Protein AF-A0A958DNG2-F1 (afdb_monomer_lite)

Secondary structure (DSSP, 8-state):
------S-THHHHSSS----GGGGGSHHHHHHHHHHHHHHHHHHHTT-EEE--GGGGGS-HHHHHHHHHHHHHHHTTHHHHHHHHHHHHHHTTSS-HHHHHHHHHHHHHHHHT--SEEE--HHHHHHHHHHHHHHHHTS--

Structure (mmCIF, N/CA/C/O backbone):
data_AF-A0A958DNG2-F1
#
_entry.id   AF-A0A958DNG2-F1
#
loop_
_atom_site.group_PDB
_atom_site.id
_atom_site.type_symbol
_atom_site.label_atom_id
_atom_site.label_alt_id
_atom_site.label_comp_id
_atom_site.label_asym_id
_atom_site.label_entity_id
_atom_site.label_seq_id
_atom_site.pdbx_PDB_ins_code
_atom_site.Cartn_x
_atom_site.Cartn_y
_atom_site.Cartn_z
_atom_site.occupancy
_atom_site.B_iso_or_equiv
_atom_site.auth_seq_id
_atom_site.auth_comp_id
_atom_site.auth_asym_id
_atom_site.auth_atom_id
_atom_site.pdbx_PDB_model_num
ATOM 1 N N . MET A 1 1 ? 18.391 -19.292 8.709 1.00 33.91 1 MET A N 1
ATOM 2 C CA . MET A 1 1 ? 17.538 -19.472 9.912 1.00 33.91 1 MET A CA 1
ATOM 3 C C . MET A 1 1 ? 16.077 -19.594 9.494 1.00 33.91 1 MET A C 1
ATOM 5 O O . MET A 1 1 ? 15.518 -18.631 8.987 1.00 33.91 1 MET A O 1
ATOM 9 N N . LYS A 1 2 ? 15.454 -20.768 9.666 1.00 30.62 2 LYS A N 1
ATOM 10 C CA . LYS A 1 2 ? 14.017 -20.960 9.406 1.00 30.62 2 LYS A CA 1
ATOM 11 C C . LYS A 1 2 ? 13.225 -20.217 10.489 1.00 30.62 2 LYS A C 1
ATOM 13 O O . LYS A 1 2 ? 13.250 -20.633 11.648 1.00 30.62 2 LYS A O 1
ATOM 18 N N . LYS A 1 3 ? 12.554 -19.110 10.145 1.00 34.31 3 LYS A N 1
ATOM 19 C CA . LYS A 1 3 ? 11.584 -18.463 11.044 1.00 34.31 3 LYS A CA 1
ATOM 20 C C . LYS A 1 3 ? 10.465 -19.476 11.305 1.00 34.31 3 LYS A C 1
ATOM 22 O O . LYS A 1 3 ? 9.627 -19.714 10.443 1.00 34.31 3 LYS A O 1
ATOM 27 N N . LYS A 1 4 ? 10.487 -20.126 12.473 1.00 33.31 4 LYS A N 1
ATOM 28 C CA . LYS A 1 4 ? 9.366 -20.942 12.952 1.00 33.31 4 LYS A CA 1
ATOM 29 C C . LYS A 1 4 ? 8.144 -20.022 13.005 1.00 33.31 4 LYS A C 1
ATOM 31 O O . LYS A 1 4 ? 8.161 -19.065 13.779 1.00 33.31 4 LYS A O 1
ATOM 36 N N . PHE A 1 5 ? 7.120 -20.293 12.194 1.00 37.09 5 PHE A N 1
ATOM 37 C CA . PHE A 1 5 ? 5.809 -19.656 12.322 1.00 37.09 5 PHE A CA 1
ATOM 38 C C . PHE A 1 5 ? 5.319 -19.893 13.754 1.00 37.09 5 PHE A C 1
ATOM 40 O O . PHE A 1 5 ? 4.900 -20.992 14.120 1.00 37.09 5 PHE A O 1
ATOM 47 N N . LYS A 1 6 ? 5.463 -18.888 14.623 1.00 42.44 6 LYS A N 1
ATOM 48 C CA . LYS A 1 6 ? 4.960 -18.979 15.988 1.00 42.44 6 LYS A CA 1
ATOM 49 C C . LYS A 1 6 ? 3.443 -18.818 15.944 1.00 42.44 6 LYS A C 1
ATOM 51 O O . LYS A 1 6 ? 2.945 -17.715 15.754 1.00 42.44 6 LYS A O 1
ATOM 56 N N . LYS A 1 7 ? 2.795 -19.939 16.270 1.00 45.06 7 LYS A N 1
ATOM 57 C CA . LYS A 1 7 ? 1.437 -20.106 16.802 1.00 45.06 7 LYS A CA 1
ATOM 58 C C . LYS A 1 7 ? 0.314 -19.977 15.767 1.00 45.06 7 LYS A C 1
ATOM 60 O O . LYS A 1 7 ? 0.023 -18.902 15.267 1.00 45.06 7 LYS A O 1
ATOM 65 N N . ASN A 1 8 ? -0.304 -21.136 15.528 1.00 49.03 8 ASN A N 1
ATOM 66 C CA . ASN A 1 8 ? -1.641 -21.364 14.986 1.00 49.03 8 ASN A CA 1
ATOM 67 C C . ASN A 1 8 ? -2.536 -20.103 15.091 1.00 49.03 8 ASN A C 1
ATOM 69 O O . ASN A 1 8 ? -2.728 -19.643 16.220 1.00 49.03 8 ASN A O 1
ATOM 73 N N . PRO A 1 9 ? -3.068 -19.551 13.982 1.00 48.28 9 PRO A N 1
ATOM 74 C CA . PRO A 1 9 ? -3.923 -18.358 13.989 1.00 48.28 9 PRO A CA 1
ATOM 75 C C . PRO A 1 9 ? -5.077 -18.472 14.985 1.00 48.28 9 PRO A C 1
ATOM 77 O O . PRO A 1 9 ? -5.357 -17.516 15.702 1.00 48.28 9 PRO A O 1
ATOM 80 N N . HIS A 1 10 ? -5.640 -19.678 15.143 1.00 45.84 10 HIS A N 1
ATOM 81 C CA . HIS A 1 10 ? -6.642 -19.961 16.168 1.00 45.84 10 HIS A CA 1
ATOM 82 C C . HIS A 1 10 ? -6.176 -19.546 17.564 1.00 45.84 10 HIS A C 1
ATOM 84 O O . HIS A 1 10 ? -6.921 -18.887 18.267 1.00 45.84 10 HIS A O 1
ATOM 90 N N . LYS A 1 11 ? -4.920 -19.817 17.943 1.00 49.56 11 LYS A N 1
ATOM 91 C CA . LYS A 1 11 ? -4.362 -19.449 19.257 1.00 49.56 11 LYS A CA 1
ATOM 92 C C . LYS A 1 11 ? -4.179 -17.944 19.475 1.00 49.56 11 LYS A C 1
ATOM 94 O O . LYS A 1 11 ? -3.940 -17.557 20.615 1.00 49.56 11 LYS A O 1
ATOM 99 N N . ARG A 1 12 ? -4.247 -17.109 18.429 1.00 51.31 12 ARG A N 1
ATOM 100 C CA . ARG A 1 12 ? -4.272 -15.639 18.575 1.00 51.31 12 ARG A CA 1
ATOM 101 C C . ARG A 1 12 ? -5.665 -15.127 18.938 1.00 51.31 12 ARG A C 1
ATOM 103 O O . ARG A 1 12 ? -5.763 -14.166 19.686 1.00 51.31 12 ARG A O 1
ATOM 110 N N . PHE A 1 13 ? -6.710 -15.802 18.463 1.00 49.16 13 PHE A N 1
ATOM 111 C CA . PHE A 1 13 ? -8.101 -15.462 18.768 1.00 49.16 13 PHE A CA 1
ATOM 112 C C . PHE A 1 13 ? -8.668 -16.247 19.962 1.00 49.16 13 PHE A C 1
ATOM 114 O O . PHE A 1 13 ? -9.624 -15.797 20.577 1.00 49.16 13 PHE A O 1
ATOM 121 N N . THR A 1 14 ? -8.068 -17.384 20.336 1.00 46.31 14 THR A N 1
ATOM 122 C CA . THR A 1 14 ? -8.530 -18.233 21.452 1.00 46.31 14 THR A CA 1
ATOM 123 C C . THR A 1 14 ? -7.803 -18.001 22.773 1.00 46.31 14 THR A C 1
ATOM 125 O O . THR A 1 14 ? -8.128 -18.653 23.764 1.00 46.31 14 THR A O 1
ATOM 128 N N . SER A 1 15 ? -6.840 -17.073 22.854 1.00 47.94 15 SER A N 1
ATOM 129 C CA . SER A 1 15 ? -6.285 -16.682 24.152 1.00 47.94 15 SER A CA 1
ATOM 130 C C . SER A 1 15 ? -7.265 -15.761 24.895 1.00 47.94 15 SER A C 1
ATOM 132 O O . SER A 1 15 ? -7.146 -14.539 24.847 1.00 47.94 15 SER A O 1
ATOM 134 N N . ASN A 1 16 ? -8.193 -16.412 25.604 1.00 46.88 16 ASN A N 1
ATOM 135 C CA . ASN A 1 16 ? -8.921 -15.973 26.805 1.00 46.88 16 ASN A CA 1
ATOM 136 C C . ASN A 1 16 ? -10.295 -15.290 26.698 1.00 46.88 16 ASN A C 1
ATOM 138 O O . ASN A 1 16 ? -10.731 -14.710 27.689 1.00 46.88 16 ASN A O 1
ATOM 142 N N . LYS A 1 17 ? -11.041 -15.435 25.600 1.00 51.84 17 LYS A N 1
ATOM 143 C CA . LYS A 1 17 ? -12.515 -15.325 25.624 1.00 51.84 17 LYS A CA 1
ATOM 144 C C . LYS A 1 17 ? -13.083 -15.809 24.296 1.00 51.84 17 LYS A C 1
ATOM 146 O O . LYS A 1 17 ? -12.555 -15.436 23.253 1.00 51.84 17 LYS A O 1
ATOM 151 N N . GLU A 1 18 ? -14.142 -16.612 24.327 1.00 60.75 18 GLU A N 1
ATOM 152 C CA . GLU A 1 18 ? -15.031 -16.693 23.167 1.00 60.75 18 GLU A CA 1
ATOM 153 C C . GLU A 1 18 ? -15.500 -15.267 22.866 1.00 60.75 18 GLU A C 1
ATOM 155 O O . GLU A 1 18 ? -16.018 -14.589 23.753 1.00 60.75 18 GLU A O 1
ATOM 160 N N . LEU A 1 19 ? -15.219 -14.781 21.655 1.00 59.34 19 LEU A N 1
ATOM 161 C CA . LEU A 1 19 ? -15.709 -13.482 21.209 1.00 59.34 19 LEU A CA 1
ATOM 162 C C . LEU A 1 19 ? -17.216 -13.610 21.019 1.00 59.34 19 LEU A C 1
ATOM 164 O O . LEU A 1 19 ? -17.677 -14.335 20.137 1.00 59.34 19 LEU A O 1
ATOM 168 N N . LEU A 1 20 ? -17.976 -12.917 21.856 1.00 72.88 20 LEU A N 1
ATOM 169 C CA . LEU A 1 20 ? -19.414 -12.796 21.692 1.00 72.88 20 LEU A CA 1
ATOM 170 C C . LEU A 1 20 ? -19.701 -11.727 20.637 1.00 72.88 20 LEU A C 1
ATOM 172 O O . LEU A 1 20 ? -18.927 -10.789 20.455 1.00 72.88 20 LEU A O 1
ATOM 176 N N . VAL A 1 21 ? -20.859 -11.811 19.980 1.00 69.44 21 VAL A N 1
ATOM 177 C CA . VAL A 1 21 ? -21.311 -10.781 19.023 1.00 69.44 21 VAL A CA 1
ATOM 178 C C . VAL A 1 21 ? -21.290 -9.383 19.664 1.00 69.44 21 VAL A C 1
ATOM 180 O O . VAL A 1 21 ? -20.909 -8.410 19.022 1.00 69.44 21 VAL A O 1
ATOM 183 N N . GLY A 1 22 ? -21.604 -9.297 20.963 1.00 69.19 22 GLY A N 1
ATOM 184 C CA . GLY A 1 22 ? -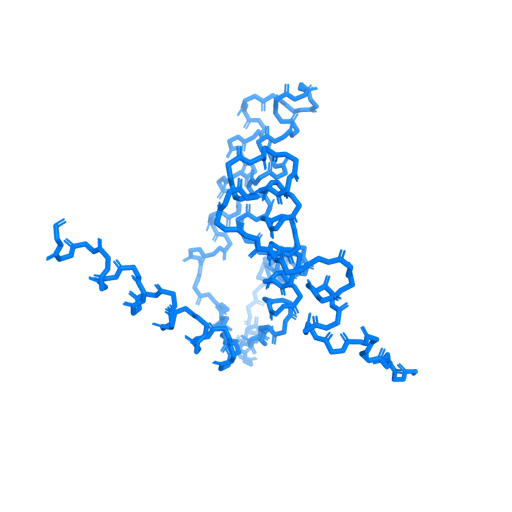21.519 -8.068 21.757 1.00 69.19 22 GLY A CA 1
ATOM 185 C C . GLY A 1 22 ? -20.124 -7.430 21.792 1.00 69.19 22 GLY A C 1
ATOM 186 O O . GLY A 1 22 ? -20.008 -6.207 21.811 1.00 69.19 22 GLY A O 1
ATOM 187 N N . ASP A 1 23 ? -19.062 -8.236 21.729 1.00 67.62 23 ASP A N 1
ATOM 188 C CA . ASP A 1 23 ? -17.682 -7.750 21.767 1.00 67.62 23 ASP A CA 1
ATOM 189 C C . ASP A 1 23 ? -17.286 -7.016 20.473 1.00 67.62 23 ASP A C 1
ATOM 191 O O . ASP A 1 23 ? -16.350 -6.219 20.492 1.00 67.62 23 ASP A O 1
ATOM 195 N N . LEU A 1 24 ? -18.005 -7.223 19.359 1.00 66.00 24 LEU A N 1
ATOM 196 C CA . LEU A 1 24 ? -17.775 -6.500 18.099 1.00 66.00 24 LEU A CA 1
ATOM 197 C C . LEU A 1 24 ? -18.243 -5.041 18.159 1.00 66.00 24 LEU A C 1
ATOM 199 O O . LEU A 1 24 ? -17.743 -4.209 17.404 1.00 66.00 24 LEU A O 1
ATOM 203 N N . PHE A 1 25 ? -19.158 -4.716 19.075 1.00 75.19 25 PHE A N 1
ATOM 204 C CA . PHE A 1 25 ? -19.603 -3.341 19.313 1.00 75.19 25 PHE A CA 1
ATOM 205 C C . PHE A 1 25 ? -18.661 -2.572 20.250 1.00 75.19 25 PHE A C 1
ATOM 207 O O . PHE A 1 25 ? -18.761 -1.350 20.368 1.00 75.19 25 PHE A O 1
ATOM 214 N N . VAL A 1 26 ? -17.717 -3.263 20.898 1.00 81.38 26 VAL A N 1
ATOM 215 C CA . VAL A 1 26 ? -16.684 -2.639 21.725 1.00 81.38 26 VAL A CA 1
ATOM 216 C C . VAL A 1 26 ? -15.561 -2.150 20.817 1.00 81.38 26 VAL A C 1
ATOM 218 O O . VAL A 1 26 ? -14.849 -2.937 20.190 1.00 81.38 26 VAL A O 1
ATOM 221 N N . LYS A 1 27 ? -15.385 -0.828 20.759 1.00 77.38 27 LYS A N 1
ATOM 222 C CA . LYS A 1 27 ? -14.447 -0.155 19.850 1.00 77.38 27 LYS A CA 1
ATOM 223 C C . LYS A 1 27 ? -13.019 -0.693 19.968 1.00 77.38 27 LYS A C 1
ATOM 225 O O . LYS A 1 27 ? -12.343 -0.872 18.956 1.00 77.38 27 LYS A O 1
ATOM 230 N N . GLU A 1 28 ? -12.551 -0.959 21.182 1.00 74.19 28 GLU A N 1
ATOM 231 C CA . GLU A 1 28 ? -11.214 -1.491 21.455 1.00 74.19 28 GLU A CA 1
ATOM 232 C C . GLU A 1 28 ? -11.036 -2.890 20.857 1.00 74.19 28 GLU A C 1
ATOM 234 O O . GLU A 1 28 ? -10.033 -3.163 20.193 1.00 74.19 28 GLU A O 1
ATOM 239 N N . THR A 1 29 ? -12.027 -3.761 21.045 1.00 71.81 29 THR A N 1
ATOM 240 C CA . THR A 1 29 ? -12.016 -5.123 20.507 1.00 71.81 29 THR A CA 1
ATOM 241 C C . THR A 1 29 ? -12.090 -5.112 18.984 1.00 71.81 29 THR A C 1
ATOM 243 O O . THR A 1 29 ? -11.300 -5.799 18.334 1.00 71.81 29 THR A O 1
ATOM 246 N N . TYR A 1 30 ? -12.967 -4.284 18.414 1.00 71.44 30 TYR A N 1
ATOM 247 C CA . TYR A 1 30 ? -13.100 -4.102 16.971 1.00 71.44 30 TYR A CA 1
ATOM 248 C C . TYR A 1 30 ? -11.789 -3.619 16.330 1.00 71.44 30 TYR A C 1
ATOM 250 O O . TYR A 1 30 ? -11.284 -4.230 15.387 1.00 71.44 30 TYR A O 1
ATOM 258 N N . ASN A 1 31 ? -11.167 -2.581 16.899 1.00 74.00 31 ASN A N 1
ATOM 259 C CA . ASN A 1 31 ? -9.888 -2.055 16.416 1.00 74.00 31 ASN A CA 1
ATOM 260 C C . ASN A 1 31 ? -8.764 -3.095 16.490 1.00 74.00 31 ASN A C 1
ATOM 262 O O . ASN A 1 31 ? -7.934 -3.166 15.582 1.00 74.00 31 ASN A O 1
ATOM 266 N N . ARG A 1 32 ? -8.731 -3.913 17.550 1.00 74.62 32 ARG A N 1
ATOM 267 C CA . ARG A 1 32 ? -7.756 -5.003 17.687 1.00 74.62 32 ARG A CA 1
ATOM 268 C C . ARG A 1 32 ? -7.932 -6.048 16.587 1.00 74.62 32 ARG A C 1
ATOM 270 O O . ARG A 1 32 ? -6.951 -6.392 15.937 1.00 74.62 32 ARG A O 1
ATOM 277 N N . ILE A 1 33 ? -9.164 -6.505 16.346 1.00 74.31 33 ILE A N 1
ATOM 278 C CA . ILE A 1 33 ? -9.470 -7.489 15.294 1.00 74.31 33 ILE A CA 1
ATOM 279 C C . ILE A 1 33 ? -9.054 -6.951 13.922 1.00 74.31 33 ILE A C 1
ATOM 281 O O . ILE A 1 33 ? -8.360 -7.645 13.181 1.00 74.31 33 ILE A O 1
ATOM 285 N N . LEU A 1 34 ? -9.400 -5.699 13.609 1.00 74.19 34 LEU A N 1
ATOM 286 C CA . LEU A 1 34 ? -8.990 -5.063 12.356 1.00 74.19 34 LEU A CA 1
ATOM 287 C C . LEU A 1 34 ? -7.468 -4.938 12.231 1.00 74.19 34 LEU A C 1
ATOM 289 O O . LEU A 1 34 ? -6.923 -5.166 11.153 1.00 74.19 34 LEU A O 1
ATOM 293 N N . SER A 1 35 ? -6.770 -4.593 13.314 1.00 70.38 35 SER A N 1
ATOM 294 C CA . SER A 1 35 ? -5.308 -4.501 13.320 1.00 70.38 35 SER A CA 1
ATOM 295 C C . SER A 1 35 ? -4.647 -5.861 13.079 1.00 70.38 35 SER A C 1
ATOM 297 O O . SER A 1 35 ? -3.705 -5.955 12.291 1.00 70.38 35 SER A O 1
ATOM 299 N N . ASP A 1 36 ? -5.145 -6.920 13.719 1.00 69.38 36 ASP A N 1
ATOM 300 C CA . ASP A 1 36 ? -4.626 -8.282 13.563 1.00 69.38 36 ASP A CA 1
ATOM 301 C C . ASP A 1 36 ? -4.920 -8.852 12.171 1.00 69.38 36 ASP A C 1
ATOM 303 O O . ASP A 1 36 ? -4.050 -9.493 11.566 1.00 69.38 36 ASP A O 1
ATOM 307 N N . TRP A 1 37 ? -6.116 -8.581 11.638 1.00 74.38 37 TRP A N 1
ATOM 308 C CA . TRP A 1 37 ? -6.484 -8.918 10.265 1.00 74.38 37 TRP A CA 1
ATOM 309 C C . TRP A 1 37 ? -5.578 -8.194 9.269 1.00 74.38 37 TRP A C 1
ATOM 311 O O . TRP A 1 37 ? -4.922 -8.851 8.463 1.00 74.38 37 TRP A O 1
ATOM 321 N N . ARG A 1 38 ? -5.431 -6.867 9.396 1.00 68.56 38 ARG A N 1
ATOM 322 C CA . ARG A 1 38 ? -4.552 -6.045 8.549 1.00 68.56 38 ARG A CA 1
ATOM 323 C C . ARG A 1 38 ? -3.111 -6.553 8.582 1.00 68.56 38 ARG A C 1
ATOM 325 O O . ARG A 1 38 ? -2.490 -6.712 7.535 1.00 68.56 38 ARG A O 1
ATOM 332 N N . GLY A 1 39 ? -2.578 -6.844 9.769 1.00 67.62 39 GLY A N 1
ATOM 333 C CA . GLY A 1 39 ? -1.225 -7.379 9.922 1.00 67.62 39 GLY A CA 1
ATOM 334 C C . GLY A 1 39 ? -1.051 -8.745 9.255 1.00 67.62 39 GLY A C 1
ATOM 335 O O . GLY A 1 39 ? -0.055 -8.979 8.576 1.00 67.62 39 GLY A O 1
ATOM 336 N N . SER A 1 40 ? -2.032 -9.634 9.410 1.00 68.44 40 SER A N 1
ATOM 337 C CA . SER A 1 40 ? -2.001 -10.965 8.793 1.00 68.44 40 SER A CA 1
ATOM 338 C C . SER A 1 40 ? -2.121 -10.883 7.272 1.00 68.44 40 SER A C 1
ATOM 340 O O . SER A 1 40 ? -1.342 -11.527 6.574 1.00 68.44 40 SER A O 1
ATOM 342 N N . TYR A 1 41 ? -3.019 -10.040 6.762 1.00 69.25 41 TYR A N 1
ATOM 343 C CA . TYR A 1 41 ? -3.196 -9.778 5.336 1.00 69.25 41 TYR A CA 1
ATOM 344 C C . TYR A 1 41 ? -1.906 -9.248 4.693 1.00 69.25 41 TYR A C 1
ATOM 346 O O . TYR A 1 41 ? -1.459 -9.775 3.677 1.00 69.25 41 TYR A O 1
ATOM 354 N N . PHE A 1 42 ? -1.216 -8.299 5.335 1.00 64.19 42 PHE A N 1
ATOM 355 C CA . PHE A 1 42 ? 0.074 -7.811 4.837 1.00 64.19 42 PHE A CA 1
ATOM 356 C C . PHE A 1 42 ? 1.171 -8.873 4.809 1.00 64.19 42 PHE A C 1
ATOM 358 O O . PHE A 1 42 ? 1.980 -8.896 3.883 1.00 64.19 42 PHE A O 1
ATOM 365 N N . GLU A 1 43 ? 1.227 -9.758 5.802 1.00 66.44 43 GLU A N 1
ATOM 366 C CA . GLU A 1 43 ? 2.187 -10.866 5.789 1.00 66.44 43 GLU A CA 1
ATOM 367 C C . GLU A 1 43 ? 1.903 -11.868 4.659 1.00 66.44 43 GLU A C 1
ATOM 369 O O . GLU A 1 43 ? 2.834 -12.514 4.176 1.00 66.44 43 GLU A O 1
ATOM 374 N N . VAL A 1 44 ? 0.647 -11.988 4.210 1.00 65.38 44 VAL A N 1
ATOM 375 C CA . VAL A 1 44 ? 0.287 -12.769 3.017 1.00 65.38 44 VAL A CA 1
ATOM 376 C C . VAL A 1 44 ? 0.650 -12.004 1.741 1.00 65.38 44 VAL A C 1
ATOM 378 O O . VAL A 1 44 ? 1.305 -12.585 0.880 1.00 65.38 44 VAL A O 1
ATOM 381 N N . LEU A 1 45 ? 0.340 -10.706 1.641 1.00 62.78 45 LEU A N 1
ATOM 382 C CA . LEU A 1 45 ? 0.710 -9.872 0.487 1.00 62.78 45 LEU A CA 1
ATOM 383 C C . LEU A 1 45 ? 2.221 -9.850 0.226 1.00 62.78 45 LEU A C 1
ATOM 385 O O . LEU A 1 45 ? 2.647 -9.934 -0.921 1.00 62.78 45 LEU A O 1
ATOM 389 N N . LYS A 1 46 ? 3.053 -9.834 1.275 1.00 61.03 46 LYS A N 1
ATOM 390 C CA . LYS A 1 46 ? 4.520 -9.941 1.143 1.00 61.03 46 LYS A CA 1
ATOM 391 C C . LYS A 1 46 ? 4.997 -11.249 0.498 1.00 61.03 46 LYS A C 1
ATOM 393 O O . LYS A 1 46 ? 6.173 -11.358 0.158 1.00 61.03 46 LYS A O 1
ATOM 398 N N . LYS A 1 47 ? 4.130 -12.261 0.375 1.00 62.84 47 LYS A N 1
ATOM 399 C CA . LYS A 1 47 ? 4.429 -13.514 -0.331 1.00 62.84 47 LYS A CA 1
ATOM 400 C C . LYS A 1 47 ? 4.089 -13.464 -1.818 1.00 62.84 47 LYS A C 1
ATOM 402 O O . LYS A 1 47 ? 4.397 -14.440 -2.504 1.00 62.84 47 LYS A O 1
ATOM 407 N N . ASN A 1 48 ? 3.477 -12.386 -2.313 1.00 62.81 48 ASN A N 1
ATOM 408 C CA . ASN A 1 48 ? 3.303 -12.188 -3.747 1.00 62.81 48 ASN A CA 1
ATOM 409 C C . ASN A 1 48 ? 4.674 -12.245 -4.416 1.00 62.81 48 ASN A C 1
ATOM 411 O O . ASN A 1 48 ? 5.625 -11.579 -3.995 1.00 62.81 48 ASN A O 1
ATOM 415 N N . LYS A 1 49 ? 4.795 -13.100 -5.431 1.00 61.09 49 LYS A N 1
ATOM 416 C CA . LYS A 1 49 ? 6.033 -13.208 -6.189 1.00 61.09 49 LYS A CA 1
ATOM 417 C C . LYS A 1 49 ? 5.987 -12.138 -7.260 1.00 61.09 49 LYS A C 1
ATOM 419 O O . LYS A 1 49 ? 5.173 -12.174 -8.175 1.00 61.09 49 LYS A O 1
ATOM 424 N N . ILE A 1 50 ? 6.882 -11.171 -7.141 1.00 64.50 50 ILE A N 1
ATOM 425 C CA . ILE A 1 50 ? 7.070 -10.180 -8.190 1.00 64.50 50 ILE A CA 1
ATOM 426 C C . ILE A 1 50 ? 7.882 -10.866 -9.277 1.00 64.50 50 ILE A C 1
ATOM 428 O O . ILE A 1 50 ? 9.052 -11.200 -9.069 1.00 64.50 50 ILE A O 1
ATOM 432 N N . LYS A 1 51 ? 7.250 -11.123 -10.420 1.00 65.19 51 LYS A N 1
ATOM 433 C CA . LYS A 1 51 ? 7.937 -11.713 -11.555 1.00 65.19 51 LYS A CA 1
ATOM 434 C C . LYS A 1 51 ? 8.438 -10.591 -12.437 1.00 65.19 51 LYS A C 1
ATOM 436 O O . LYS A 1 51 ? 7.675 -9.854 -13.056 1.00 65.19 51 LYS A O 1
ATOM 441 N N . ILE A 1 52 ? 9.753 -10.469 -12.457 1.00 65.00 52 ILE A N 1
ATOM 442 C CA . ILE A 1 52 ? 10.452 -9.548 -13.333 1.00 65.00 52 ILE A CA 1
ATOM 443 C C . ILE A 1 52 ? 10.617 -10.269 -14.681 1.00 65.00 52 ILE A C 1
ATOM 445 O O . ILE A 1 52 ? 11.236 -11.337 -14.701 1.00 65.00 52 ILE A O 1
ATOM 449 N N . PRO A 1 53 ? 10.046 -9.762 -15.789 1.00 64.06 53 PRO A N 1
ATOM 450 C CA . PRO A 1 53 ? 10.264 -10.337 -17.114 1.00 64.06 53 PRO A CA 1
ATOM 451 C C . PRO A 1 53 ? 11.759 -10.428 -17.443 1.00 64.06 53 PRO A C 1
ATOM 453 O O . PRO A 1 53 ? 12.539 -9.583 -17.029 1.00 64.06 53 PRO A O 1
ATOM 456 N N . SER A 1 54 ? 12.197 -11.443 -18.181 1.00 63.47 54 SER A N 1
ATOM 457 C CA . SER A 1 54 ? 13.625 -11.610 -18.501 1.00 63.47 54 SER A CA 1
ATOM 458 C C . SER A 1 54 ? 14.152 -10.556 -19.482 1.00 63.47 54 SER A C 1
ATOM 460 O O . SER A 1 54 ? 15.312 -10.175 -19.394 1.00 63.47 54 SER A O 1
ATOM 462 N N . ASN A 1 55 ? 13.288 -10.043 -20.361 1.00 64.88 55 ASN A N 1
ATOM 463 C CA . ASN A 1 55 ? 13.585 -8.998 -21.353 1.00 64.88 55 ASN A CA 1
ATOM 464 C C . ASN A 1 55 ? 13.655 -7.578 -20.762 1.00 64.88 55 ASN A C 1
ATOM 466 O O . ASN A 1 55 ? 13.726 -6.574 -21.464 1.00 64.88 55 ASN A O 1
ATOM 470 N N . LEU A 1 56 ? 13.558 -7.469 -19.444 1.00 60.62 56 LEU A N 1
ATOM 471 C CA . LEU A 1 56 ? 13.453 -6.200 -18.744 1.00 60.62 56 LEU A CA 1
ATOM 472 C C . LEU A 1 56 ? 14.827 -5.552 -18.492 1.00 60.62 56 LEU A C 1
ATOM 474 O O . LEU A 1 56 ? 14.901 -4.342 -18.277 1.00 60.62 56 LEU A O 1
ATOM 478 N N . PHE A 1 57 ? 15.910 -6.328 -18.601 1.00 63.28 57 PHE A N 1
ATOM 479 C CA . PHE A 1 57 ? 17.287 -5.819 -18.655 1.00 63.28 57 PHE A CA 1
ATOM 480 C C . PHE A 1 57 ? 17.709 -5.360 -20.058 1.00 63.28 57 PHE A C 1
ATOM 482 O O . PHE A 1 57 ? 18.777 -4.774 -20.197 1.00 63.28 57 PHE A O 1
ATOM 489 N N . ASP A 1 58 ? 16.865 -5.568 -21.074 1.00 64.94 58 ASP A N 1
ATOM 490 C CA . ASP A 1 58 ? 17.146 -5.153 -22.456 1.00 64.94 58 ASP A CA 1
ATOM 491 C C . ASP A 1 58 ? 16.910 -3.644 -22.670 1.00 64.94 58 ASP A C 1
ATOM 493 O O . ASP A 1 58 ? 17.120 -3.120 -23.763 1.00 64.94 58 ASP A O 1
ATOM 497 N N . GLY A 1 59 ? 16.436 -2.935 -21.638 1.00 65.50 59 GLY A N 1
ATOM 498 C CA . GLY A 1 59 ? 16.146 -1.504 -21.679 1.00 65.50 59 GLY A CA 1
ATOM 499 C C . GLY A 1 59 ? 17.126 -0.628 -20.892 1.00 65.50 59 GLY A C 1
ATOM 500 O O . GLY A 1 59 ? 18.089 -1.096 -20.297 1.00 65.50 59 GLY A O 1
ATOM 501 N N . ASP A 1 60 ? 16.853 0.677 -20.888 1.00 68.12 60 ASP A N 1
ATOM 502 C CA . ASP A 1 60 ? 17.740 1.712 -20.341 1.00 68.12 60 ASP A CA 1
ATOM 503 C C . ASP A 1 60 ? 17.776 1.739 -18.793 1.00 68.12 60 ASP A C 1
ATOM 505 O O . ASP A 1 60 ? 16.865 1.242 -18.127 1.00 68.12 60 ASP A O 1
ATOM 509 N N . VAL A 1 61 ? 18.787 2.381 -18.192 1.00 71.88 61 VAL A N 1
ATOM 510 C CA . VAL A 1 61 ? 19.005 2.481 -16.725 1.00 71.88 61 VAL A CA 1
ATOM 511 C C . VAL A 1 61 ? 17.773 3.015 -15.982 1.00 71.88 61 VAL A C 1
ATOM 513 O O . VAL A 1 61 ? 17.503 2.653 -14.834 1.00 71.88 61 VAL A O 1
ATOM 516 N N . GLN A 1 62 ? 16.979 3.856 -16.643 1.00 73.94 62 GLN A N 1
ATOM 517 C CA . GLN A 1 62 ? 15.724 4.363 -16.102 1.00 73.94 62 GLN A CA 1
ATOM 518 C C . GLN A 1 62 ? 14.714 3.247 -15.802 1.00 73.94 62 GLN A C 1
ATOM 520 O O . GLN A 1 62 ? 13.993 3.339 -14.807 1.00 73.94 62 GLN A O 1
ATOM 525 N N . ASN A 1 63 ? 14.710 2.170 -16.591 1.00 74.31 63 ASN A N 1
ATOM 526 C CA . ASN A 1 63 ? 13.871 1.007 -16.335 1.00 74.31 63 ASN A CA 1
ATOM 527 C C . ASN A 1 63 ? 14.277 0.364 -15.011 1.00 74.31 63 ASN A C 1
ATOM 529 O O . ASN A 1 63 ? 13.413 0.193 -14.151 1.00 74.31 63 ASN A O 1
ATOM 533 N N . LEU A 1 64 ? 15.579 0.105 -14.808 1.00 77.12 64 LEU A N 1
ATOM 534 C CA . LEU A 1 64 ? 16.125 -0.485 -13.576 1.00 77.12 64 LEU A CA 1
ATOM 535 C C . LEU A 1 64 ? 15.668 0.275 -12.323 1.00 77.12 64 LEU A C 1
ATOM 537 O O . LEU A 1 64 ? 15.220 -0.339 -11.356 1.00 77.12 64 LEU A O 1
ATOM 541 N N . ASN A 1 65 ? 15.714 1.608 -12.357 1.00 81.38 65 ASN A N 1
ATOM 542 C CA . ASN A 1 65 ? 15.262 2.442 -11.242 1.00 81.38 65 ASN A CA 1
ATOM 543 C C . ASN A 1 65 ? 13.772 2.258 -10.927 1.00 81.38 65 ASN A C 1
ATOM 545 O O . ASN A 1 65 ? 13.394 2.193 -9.758 1.00 81.38 65 ASN A O 1
ATOM 549 N N . GLU A 1 66 ? 12.917 2.178 -11.945 1.00 80.69 66 GLU A N 1
ATOM 550 C CA . GLU A 1 66 ? 11.478 1.977 -11.748 1.00 80.69 66 GLU A CA 1
ATOM 551 C C . GLU A 1 66 ? 11.163 0.590 -11.186 1.00 80.69 66 GLU A C 1
ATOM 553 O O . GLU A 1 66 ? 10.290 0.466 -10.329 1.00 80.69 66 GLU A O 1
ATOM 558 N N . ILE A 1 67 ? 11.927 -0.430 -11.580 1.00 78.50 67 ILE A N 1
ATOM 559 C CA . ILE A 1 67 ? 11.811 -1.786 -11.033 1.00 78.50 67 ILE A CA 1
ATOM 560 C C . ILE A 1 67 ? 12.225 -1.826 -9.570 1.00 78.50 67 ILE A C 1
ATOM 562 O O . ILE A 1 67 ? 11.491 -2.357 -8.742 1.00 78.50 67 ILE A O 1
ATOM 566 N N . LEU A 1 68 ? 13.383 -1.253 -9.236 1.00 82.50 68 LEU A N 1
ATOM 567 C CA . LEU A 1 68 ? 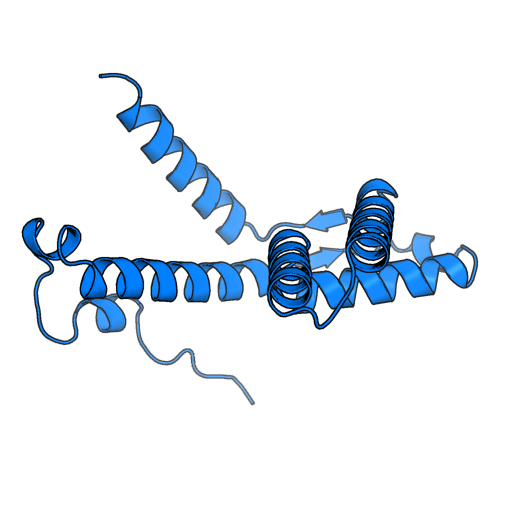13.852 -1.185 -7.853 1.00 82.50 68 LEU A CA 1
ATOM 568 C C . LEU A 1 68 ? 12.868 -0.408 -6.977 1.00 82.50 68 LEU A C 1
ATOM 570 O O . LEU A 1 68 ? 12.596 -0.819 -5.849 1.00 82.50 68 LEU A O 1
ATOM 574 N N . MET A 1 69 ? 12.284 0.669 -7.510 1.00 86.38 69 MET A N 1
ATOM 575 C CA . MET A 1 69 ? 11.199 1.373 -6.835 1.00 86.38 69 MET A CA 1
ATOM 576 C C . MET A 1 69 ? 9.984 0.468 -6.639 1.00 86.38 69 MET A C 1
ATOM 578 O O . MET A 1 69 ? 9.504 0.397 -5.514 1.00 86.38 69 MET A O 1
ATOM 582 N N . LEU A 1 70 ? 9.505 -0.253 -7.659 1.00 82.94 70 LEU A N 1
ATOM 583 C CA . LEU A 1 70 ? 8.351 -1.142 -7.495 1.00 82.94 70 LEU A CA 1
ATOM 584 C C . LEU A 1 70 ? 8.620 -2.250 -6.470 1.00 82.94 70 LEU A C 1
ATOM 586 O O . LEU A 1 70 ? 7.801 -2.459 -5.582 1.00 82.94 70 LEU A O 1
ATOM 590 N N . LEU A 1 71 ? 9.782 -2.908 -6.536 1.00 79.62 71 LEU A N 1
ATOM 591 C CA . LEU A 1 71 ? 10.204 -3.900 -5.541 1.00 79.62 71 LEU A CA 1
ATOM 592 C C . LEU A 1 71 ? 10.208 -3.303 -4.128 1.00 79.62 71 LEU A C 1
ATOM 594 O O . LEU A 1 71 ? 9.730 -3.932 -3.184 1.00 79.62 71 LEU A O 1
ATOM 598 N N . GLY A 1 72 ? 10.709 -2.073 -3.987 1.00 83.81 72 GLY A N 1
ATOM 599 C CA . GLY A 1 72 ? 10.664 -1.324 -2.737 1.00 83.81 72 GLY A CA 1
ATOM 600 C C . GLY A 1 72 ? 9.232 -1.080 -2.255 1.00 83.81 72 GLY A C 1
ATOM 601 O O . GLY A 1 72 ? 8.931 -1.369 -1.098 1.00 83.81 72 GLY A O 1
ATOM 602 N N . ILE A 1 73 ? 8.341 -0.615 -3.137 1.00 85.06 73 ILE A N 1
ATOM 603 C CA . ILE A 1 73 ? 6.926 -0.352 -2.831 1.00 85.06 73 ILE A CA 1
ATOM 604 C C . ILE A 1 73 ? 6.216 -1.639 -2.391 1.00 85.06 73 ILE A C 1
ATOM 606 O O . ILE A 1 73 ? 5.541 -1.656 -1.364 1.00 85.06 73 ILE A O 1
ATOM 610 N N . GLU A 1 74 ? 6.400 -2.739 -3.112 1.00 79.50 74 GLU A N 1
ATOM 611 C CA . GLU A 1 74 ? 5.806 -4.029 -2.754 1.00 79.50 74 GLU A CA 1
ATOM 612 C C . GLU A 1 74 ? 6.353 -4.564 -1.421 1.00 79.50 74 GLU A C 1
ATOM 614 O O . GLU A 1 74 ? 5.592 -5.055 -0.587 1.00 79.50 74 GLU A O 1
ATOM 619 N N . SER A 1 75 ? 7.650 -4.376 -1.140 1.00 76.06 75 SER A N 1
ATOM 620 C CA . SER A 1 75 ? 8.259 -4.816 0.125 1.00 76.06 75 SER A CA 1
ATOM 621 C C . SER A 1 75 ? 7.662 -4.146 1.372 1.00 76.06 75 SER A C 1
ATOM 623 O O . SER A 1 75 ? 7.665 -4.742 2.455 1.00 76.06 75 SER A O 1
ATOM 625 N N . ILE A 1 76 ? 7.116 -2.933 1.223 1.00 78.44 76 ILE A N 1
ATOM 626 C CA . ILE A 1 76 ? 6.480 -2.176 2.308 1.00 78.44 76 ILE A CA 1
ATOM 627 C C . ILE A 1 76 ? 4.962 -2.380 2.387 1.00 78.44 76 ILE A C 1
ATOM 629 O O . ILE A 1 76 ? 4.334 -1.767 3.242 1.00 78.44 76 ILE A O 1
ATOM 633 N N . GLY A 1 77 ? 4.371 -3.249 1.559 1.00 72.25 77 GLY A N 1
ATOM 634 C CA . GLY A 1 77 ? 2.924 -3.516 1.550 1.00 72.25 77 GLY A CA 1
ATOM 635 C C . GLY A 1 77 ? 2.181 -2.984 0.321 1.00 72.25 77 GLY A C 1
ATOM 636 O O . GLY A 1 77 ? 0.954 -2.888 0.348 1.00 72.25 77 GLY A O 1
ATOM 637 N N . GLY A 1 78 ? 2.908 -2.641 -0.744 1.00 80.06 78 GLY A N 1
ATOM 638 C CA . GLY A 1 78 ? 2.351 -2.260 -2.037 1.00 80.06 78 GLY A CA 1
ATOM 639 C C . GLY A 1 78 ? 1.826 -0.825 -2.093 1.00 80.06 78 GLY A C 1
ATOM 640 O O . GLY A 1 78 ? 1.978 -0.020 -1.166 1.00 80.06 78 GLY A O 1
ATOM 641 N N . LYS A 1 79 ? 1.178 -0.503 -3.217 1.00 84.38 79 LYS A N 1
ATOM 642 C CA . LYS A 1 79 ? 0.629 0.826 -3.528 1.00 84.38 79 LYS A CA 1
ATOM 643 C C . LYS A 1 79 ? -0.213 1.408 -2.396 1.00 84.38 79 LYS A C 1
ATOM 645 O O . LYS A 1 79 ? -0.032 2.566 -2.027 1.00 84.38 79 LYS A O 1
ATOM 650 N N . TYR A 1 80 ? -1.122 0.604 -1.846 1.00 79.25 80 TYR A N 1
ATOM 651 C CA . TYR A 1 80 ? -2.078 1.056 -0.837 1.00 79.25 80 TYR A CA 1
ATOM 652 C C . TYR A 1 80 ? -1.386 1.528 0.447 1.00 79.25 80 TYR A C 1
ATOM 654 O O . TYR A 1 80 ? -1.707 2.594 0.979 1.00 79.25 80 TYR A O 1
ATOM 662 N N . GLU A 1 81 ? -0.396 0.772 0.927 1.00 82.88 81 GLU A N 1
ATOM 663 C CA . GLU A 1 81 ? 0.332 1.135 2.142 1.00 82.88 81 GLU A CA 1
ATOM 664 C C . GLU A 1 81 ? 1.182 2.390 1.926 1.00 82.88 81 GLU A C 1
ATOM 666 O O . GLU A 1 81 ? 1.173 3.296 2.763 1.00 82.88 81 GLU A O 1
ATOM 671 N N . LEU A 1 82 ? 1.841 2.515 0.770 1.00 87.69 82 LEU A N 1
ATOM 672 C CA . LEU A 1 82 ? 2.592 3.726 0.446 1.00 87.69 82 LEU A CA 1
ATOM 673 C C . LEU A 1 82 ? 1.680 4.959 0.337 1.00 87.69 82 LEU A C 1
ATOM 675 O O . LEU A 1 82 ? 2.016 6.029 0.847 1.00 87.69 82 LEU A O 1
ATOM 679 N N . GLU A 1 83 ? 0.499 4.833 -0.270 1.00 88.81 83 GLU A N 1
ATOM 680 C CA . GLU A 1 83 ? -0.481 5.921 -0.303 1.00 88.81 83 GLU A CA 1
ATOM 681 C C . GLU A 1 83 ? -0.948 6.333 1.097 1.00 88.81 83 GLU A C 1
ATOM 683 O O . GLU A 1 83 ? -1.080 7.533 1.372 1.00 88.81 83 GLU A O 1
ATOM 688 N N . SER A 1 84 ? -1.168 5.361 1.985 1.00 85.94 84 SER A N 1
ATOM 689 C CA . SER A 1 84 ? -1.506 5.600 3.390 1.00 85.94 84 SER A CA 1
ATOM 690 C C . SER A 1 84 ? -0.402 6.392 4.099 1.00 85.94 84 SER A C 1
ATOM 692 O O . SER A 1 84 ? -0.680 7.424 4.718 1.00 85.94 84 SER A O 1
ATOM 694 N N . GLN A 1 85 ? 0.863 5.999 3.920 1.00 90.94 85 GLN A N 1
ATOM 695 C CA . GLN A 1 8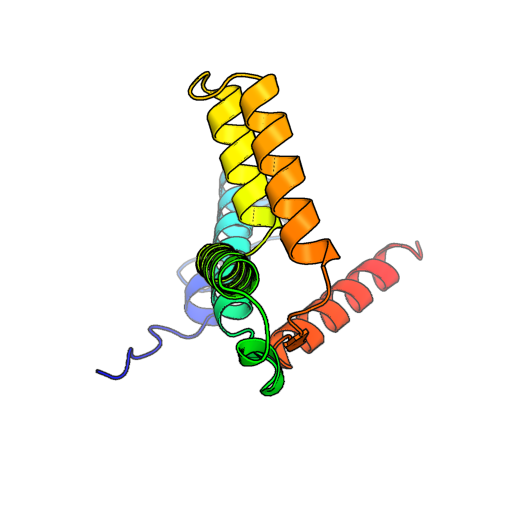5 ? 2.014 6.713 4.482 1.00 90.94 85 GLN A CA 1
ATOM 696 C C . GLN A 1 85 ? 2.143 8.140 3.930 1.00 90.94 85 GLN A C 1
ATOM 698 O O . GLN A 1 85 ? 2.384 9.074 4.697 1.00 90.94 85 GLN A O 1
ATOM 703 N N . ILE A 1 86 ? 1.899 8.353 2.631 1.00 93.31 86 ILE A N 1
ATOM 704 C CA . ILE A 1 86 ? 1.884 9.698 2.028 1.00 93.31 86 ILE A CA 1
ATOM 705 C C . ILE A 1 86 ? 0.769 10.556 2.644 1.00 93.31 86 ILE A C 1
ATOM 707 O O . ILE A 1 86 ? 0.993 11.723 2.969 1.00 93.31 86 ILE A O 1
ATOM 711 N N . ARG A 1 87 ? -0.444 10.007 2.818 1.00 91.75 87 ARG A N 1
ATOM 712 C CA . ARG A 1 87 ? -1.560 10.724 3.468 1.00 91.75 87 ARG A CA 1
ATOM 713 C C . ARG A 1 87 ? -1.231 11.066 4.919 1.00 91.75 87 ARG A C 1
ATOM 715 O O . ARG A 1 87 ? -1.523 12.178 5.351 1.00 91.75 87 ARG A O 1
ATOM 722 N N . PHE A 1 88 ? -0.606 10.149 5.650 1.00 92.31 88 PHE A N 1
ATOM 723 C CA . PHE A 1 88 ? -0.184 10.371 7.030 1.00 92.31 88 PHE A CA 1
ATOM 724 C C . PHE A 1 88 ? 0.879 11.473 7.136 1.00 92.31 88 PHE A C 1
ATOM 726 O O . PHE A 1 88 ? 0.713 12.412 7.913 1.00 92.31 88 PHE A O 1
ATOM 733 N N . ALA A 1 89 ? 1.917 11.425 6.297 1.00 94.06 89 ALA A N 1
ATOM 734 C CA . ALA A 1 89 ? 2.954 12.456 6.239 1.00 94.06 89 ALA A CA 1
ATOM 735 C C . ALA A 1 89 ? 2.380 13.836 5.878 1.00 94.06 89 ALA A C 1
ATOM 737 O O . ALA A 1 89 ? 2.796 14.850 6.437 1.00 94.06 89 ALA A O 1
ATOM 738 N N . GLN A 1 90 ? 1.394 13.878 4.976 1.00 94.69 90 GLN A N 1
ATOM 739 C CA . GLN A 1 90 ? 0.682 15.106 4.631 1.00 94.69 90 GLN A CA 1
ATOM 740 C C . GLN A 1 90 ? -0.147 15.630 5.814 1.00 94.69 90 GLN A C 1
ATOM 742 O O . GLN A 1 90 ? -0.117 16.823 6.101 1.00 94.69 90 GLN A O 1
ATOM 747 N N . LYS A 1 91 ? -0.879 14.750 6.511 1.00 94.38 91 LYS A N 1
ATOM 748 C CA . LYS A 1 91 ? -1.704 15.113 7.676 1.00 94.38 91 LYS A CA 1
ATOM 749 C C . LYS A 1 91 ? -0.862 15.682 8.821 1.00 94.38 91 LYS A C 1
ATOM 751 O O . LYS A 1 91 ? -1.309 16.597 9.502 1.00 94.38 91 LYS A O 1
ATOM 756 N N . ASN A 1 92 ? 0.354 15.171 8.997 1.00 95.19 92 ASN A N 1
ATOM 757 C CA . ASN A 1 92 ? 1.280 15.616 10.038 1.00 95.19 92 ASN A CA 1
ATOM 758 C C . ASN A 1 92 ? 2.189 16.775 9.594 1.00 95.19 92 ASN A C 1
ATOM 760 O O . ASN A 1 92 ? 3.171 17.067 10.271 1.00 95.19 92 ASN A O 1
ATOM 764 N N . ASN A 1 93 ? 1.894 17.424 8.461 1.00 93.56 93 ASN A N 1
ATOM 765 C CA . ASN A 1 93 ? 2.670 18.534 7.893 1.00 93.56 93 ASN A CA 1
ATOM 766 C C . ASN A 1 93 ? 4.150 18.213 7.598 1.00 93.56 93 ASN A C 1
ATOM 768 O O . ASN A 1 93 ? 4.952 19.122 7.403 1.00 93.56 93 ASN A O 1
ATOM 772 N N . SER A 1 94 ? 4.528 16.932 7.518 1.00 96.00 94 SER A N 1
ATOM 773 C CA . SER A 1 94 ? 5.886 16.518 7.132 1.00 96.00 94 SER A CA 1
ATOM 774 C C . SER A 1 94 ? 6.148 16.741 5.639 1.00 96.00 94 SER A C 1
ATOM 776 O O . SER A 1 94 ? 7.290 16.920 5.220 1.00 96.00 94 SER A O 1
ATOM 778 N N . ILE A 1 95 ? 5.085 16.738 4.827 1.00 96.19 95 ILE A N 1
ATOM 779 C CA . ILE A 1 95 ? 5.112 17.095 3.407 1.00 96.19 95 ILE A CA 1
ATOM 780 C C . ILE A 1 95 ? 3.931 18.005 3.066 1.00 96.19 95 ILE A C 1
ATOM 782 O O . ILE A 1 95 ? 2.842 17.868 3.621 1.00 96.19 95 ILE A O 1
ATOM 786 N N . ASP A 1 96 ? 4.133 18.911 2.111 1.00 95.81 96 ASP A N 1
ATOM 787 C CA . ASP A 1 96 ? 3.068 19.765 1.588 1.00 95.81 96 ASP A CA 1
ATOM 788 C C . ASP A 1 96 ? 2.171 19.029 0.565 1.00 95.81 96 ASP A C 1
ATOM 790 O O . ASP A 1 96 ? 2.450 17.908 0.116 1.00 95.81 96 ASP A O 1
ATOM 794 N N . LYS A 1 97 ? 1.068 19.682 0.170 1.00 94.94 97 LYS A N 1
ATOM 795 C CA . LYS A 1 97 ? 0.109 19.152 -0.818 1.00 94.94 97 LYS A CA 1
ATOM 796 C C . LYS A 1 97 ? 0.758 18.855 -2.176 1.00 94.94 97 LYS A C 1
ATOM 798 O O . LYS A 1 97 ? 0.375 17.883 -2.828 1.00 94.94 97 LYS A O 1
ATOM 803 N N . VAL A 1 98 ? 1.723 19.670 -2.602 1.00 96.69 98 VAL A N 1
ATOM 804 C CA . VAL A 1 98 ? 2.379 19.552 -3.911 1.00 96.69 98 VAL A CA 1
ATOM 805 C C . VAL A 1 98 ? 3.297 18.332 -3.929 1.00 96.69 98 VAL A C 1
ATOM 807 O O . VAL A 1 98 ? 3.222 17.521 -4.853 1.00 96.69 98 VAL A O 1
ATOM 810 N N . LYS A 1 99 ? 4.114 18.143 -2.890 1.00 95.56 99 LYS A N 1
ATOM 811 C CA . LYS A 1 99 ? 4.963 16.962 -2.695 1.00 95.56 99 LYS A CA 1
ATOM 812 C C . LYS A 1 99 ? 4.127 15.692 -2.601 1.00 95.56 99 LYS A C 1
ATOM 814 O O . LYS A 1 99 ? 4.419 14.733 -3.310 1.00 95.56 99 LYS A O 1
ATOM 819 N N . ALA A 1 100 ? 3.046 15.705 -1.819 1.00 94.75 100 ALA A N 1
ATOM 820 C CA . ALA A 1 100 ? 2.137 14.563 -1.723 1.00 94.75 100 ALA A CA 1
ATOM 821 C C . ALA A 1 100 ? 1.536 14.188 -3.090 1.00 94.75 100 ALA A C 1
ATOM 823 O O . ALA A 1 100 ? 1.495 13.010 -3.447 1.00 94.75 100 ALA A O 1
ATOM 824 N N . HIS A 1 101 ? 1.113 15.178 -3.884 1.00 95.50 101 HIS A N 1
ATOM 825 C CA . HIS A 1 101 ? 0.616 14.946 -5.241 1.00 95.50 101 HIS A CA 1
ATOM 826 C C . HIS A 1 101 ? 1.698 14.358 -6.160 1.00 95.50 101 HIS A C 1
ATOM 828 O O . HIS A 1 101 ? 1.443 13.368 -6.845 1.00 95.50 101 HIS A O 1
ATOM 834 N N . ARG A 1 102 ? 2.918 14.914 -6.141 1.00 95.56 102 ARG A N 1
ATOM 835 C CA . ARG A 1 102 ? 4.048 14.412 -6.942 1.00 95.56 102 ARG A CA 1
ATOM 836 C C . ARG A 1 102 ? 4.398 12.964 -6.600 1.00 95.56 102 ARG A C 1
ATOM 838 O O . ARG A 1 102 ? 4.587 12.168 -7.515 1.00 95.56 102 ARG A O 1
ATOM 845 N N . PHE A 1 103 ? 4.426 12.607 -5.315 1.00 94.12 103 PHE A N 1
ATOM 846 C CA . PHE A 1 103 ? 4.672 11.228 -4.890 1.00 94.12 103 PHE A CA 1
ATOM 847 C C . PHE A 1 103 ? 3.592 10.275 -5.388 1.00 94.12 103 PHE A C 1
ATOM 849 O O . PHE A 1 103 ? 3.926 9.281 -6.025 1.00 94.12 103 PHE A O 1
ATOM 856 N N . ARG A 1 104 ? 2.307 10.607 -5.205 1.00 93.19 104 ARG A N 1
ATOM 857 C CA . ARG A 1 104 ? 1.203 9.781 -5.728 1.00 93.19 104 ARG A CA 1
ATOM 858 C C . ARG A 1 104 ? 1.287 9.611 -7.243 1.00 93.19 104 ARG A C 1
ATOM 860 O O . ARG A 1 104 ? 1.129 8.503 -7.740 1.00 93.19 104 ARG A O 1
ATOM 867 N N . LYS A 1 105 ? 1.598 10.686 -7.974 1.00 93.25 105 LYS A N 1
ATOM 868 C CA . LYS A 1 105 ? 1.768 10.633 -9.430 1.00 93.25 105 LYS A CA 1
ATOM 869 C C . LYS A 1 105 ? 2.912 9.700 -9.837 1.00 93.25 105 LYS A C 1
ATOM 871 O O . LYS A 1 105 ? 2.735 8.914 -10.762 1.00 93.25 105 LYS A O 1
ATOM 876 N N . LYS A 1 106 ? 4.057 9.747 -9.140 1.00 90.12 106 LYS A N 1
ATOM 877 C CA . LYS A 1 106 ? 5.181 8.841 -9.424 1.00 90.12 106 LYS A CA 1
ATOM 878 C C . LYS A 1 106 ? 4.821 7.388 -9.113 1.00 90.12 106 LYS A C 1
ATOM 880 O O . LYS A 1 106 ? 5.093 6.530 -9.944 1.00 90.12 106 LYS A O 1
ATOM 885 N N . VAL A 1 107 ? 4.162 7.125 -7.983 1.00 89.06 107 VAL A N 1
ATOM 886 C CA . VAL A 1 107 ? 3.675 5.780 -7.635 1.00 89.06 107 VAL A CA 1
ATOM 887 C C . VAL A 1 107 ? 2.750 5.250 -8.727 1.00 89.06 107 VAL A C 1
ATOM 889 O O . VAL A 1 107 ? 3.007 4.174 -9.248 1.00 89.06 107 VAL A O 1
ATOM 892 N N . ASN A 1 108 ? 1.747 6.025 -9.147 1.00 88.12 108 ASN A N 1
ATOM 893 C CA . ASN A 1 108 ? 0.846 5.619 -10.229 1.00 88.12 108 ASN A CA 1
ATOM 894 C C . ASN A 1 108 ? 1.608 5.303 -11.518 1.00 88.12 108 ASN A C 1
ATOM 896 O O . ASN A 1 108 ? 1.452 4.212 -12.043 1.00 88.12 108 ASN A O 1
ATOM 900 N N . SER A 1 109 ? 2.528 6.174 -11.948 1.00 86.94 109 SER A N 1
ATOM 901 C CA . SER A 1 109 ? 3.303 5.927 -13.173 1.00 86.94 109 SER A CA 1
ATOM 902 C C . SER A 1 109 ? 4.116 4.627 -13.148 1.00 86.94 109 SER A C 1
ATOM 904 O O . SER A 1 109 ? 4.305 4.009 -14.187 1.00 86.94 109 SER A O 1
ATOM 906 N N . ILE A 1 110 ? 4.582 4.194 -11.971 1.00 83.19 110 ILE A N 1
ATOM 907 C CA . ILE A 1 110 ? 5.348 2.949 -11.831 1.00 83.19 110 ILE A CA 1
ATOM 908 C C . ILE A 1 110 ? 4.438 1.728 -12.034 1.00 83.19 110 ILE A C 1
ATOM 910 O O . ILE A 1 110 ? 4.850 0.773 -12.686 1.00 83.19 110 ILE A O 1
ATOM 914 N N . TYR A 1 111 ? 3.205 1.767 -11.516 1.00 78.12 111 TYR A N 1
ATOM 915 C CA . TYR A 1 111 ? 2.225 0.691 -11.711 1.00 78.12 111 TYR A CA 1
ATOM 916 C C . TYR A 1 111 ? 1.624 0.699 -13.122 1.00 78.12 111 TYR A C 1
ATOM 918 O O . TYR A 1 111 ? 1.456 -0.360 -13.721 1.00 78.12 111 TYR A O 1
ATOM 926 N N . ASP A 1 112 ? 1.356 1.882 -13.677 1.00 78.81 112 ASP A N 1
ATOM 927 C CA . ASP A 1 112 ? 0.723 2.040 -14.991 1.00 78.81 112 ASP A CA 1
ATOM 928 C C . ASP A 1 112 ? 1.665 1.646 -16.143 1.00 78.81 112 ASP A C 1
AT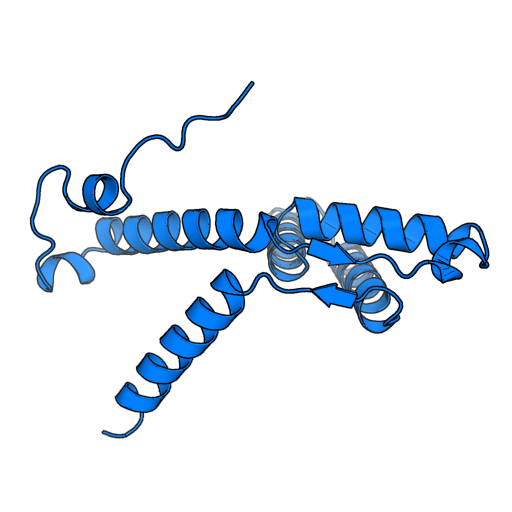OM 930 O O . ASP A 1 112 ? 1.209 1.295 -17.229 1.00 78.81 112 ASP A O 1
ATOM 934 N N . ASN A 1 113 ? 2.984 1.639 -15.907 1.00 71.00 113 ASN A N 1
ATOM 935 C CA . ASN A 1 113 ? 3.970 1.251 -16.914 1.00 71.00 113 ASN A CA 1
ATOM 936 C C . ASN A 1 113 ? 3.908 -0.240 -17.301 1.00 71.00 113 ASN A C 1
ATOM 938 O O . ASN A 1 113 ? 4.573 -0.616 -18.262 1.00 71.00 113 ASN A O 1
ATOM 942 N N . GLY A 1 114 ? 3.146 -1.095 -16.600 1.00 59.12 114 GLY A N 1
ATOM 943 C CA . GLY A 1 114 ? 2.784 -2.456 -17.045 1.00 59.12 114 GLY A CA 1
ATOM 944 C C . GLY A 1 114 ? 3.944 -3.441 -17.268 1.00 59.12 114 GLY A C 1
ATOM 945 O O . GLY A 1 114 ? 3.734 -4.557 -17.733 1.00 59.12 114 GLY A O 1
ATOM 946 N N . ARG A 1 115 ? 5.181 -3.046 -16.946 1.00 64.31 115 ARG A N 1
ATOM 947 C CA . ARG A 1 115 ? 6.415 -3.803 -17.224 1.00 64.31 115 ARG A CA 1
ATOM 948 C C . ARG A 1 115 ? 6.713 -4.897 -16.205 1.00 64.31 115 ARG A C 1
ATOM 950 O O . ARG A 1 115 ? 7.649 -5.663 -16.404 1.00 64.31 115 ARG A O 1
ATOM 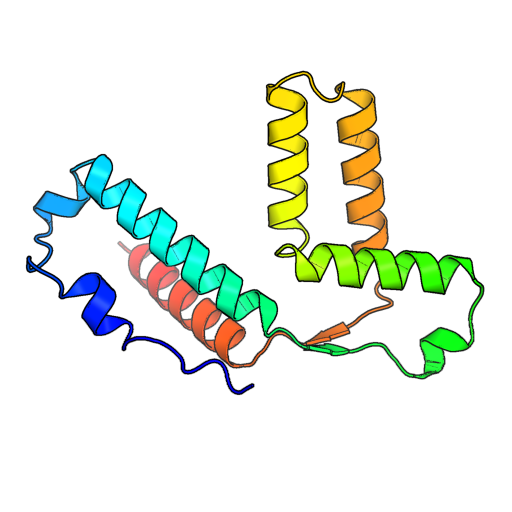957 N N . ILE A 1 116 ? 5.962 -4.962 -15.109 1.00 61.50 116 ILE A N 1
ATOM 958 C CA . ILE A 1 116 ? 6.158 -5.958 -14.058 1.00 61.50 116 ILE A CA 1
ATOM 959 C C . ILE A 1 116 ? 4.834 -6.666 -13.813 1.00 61.50 116 ILE A C 1
ATOM 961 O O . ILE A 1 116 ? 3.814 -6.029 -13.557 1.00 61.50 116 ILE A O 1
ATOM 965 N N . ILE A 1 117 ? 4.873 -7.994 -13.888 1.00 62.50 117 ILE A N 1
ATOM 966 C CA . ILE A 1 117 ? 3.730 -8.846 -13.594 1.00 62.50 117 ILE A CA 1
ATOM 967 C C . ILE A 1 117 ? 3.821 -9.201 -12.113 1.00 62.50 117 ILE A C 1
ATOM 969 O O . ILE A 1 117 ? 4.739 -9.898 -11.670 1.00 62.50 117 ILE A O 1
ATOM 973 N N . ILE A 1 118 ? 2.875 -8.687 -11.333 1.00 62.75 118 ILE A N 1
ATOM 974 C CA . ILE A 1 118 ? 2.689 -9.116 -9.951 1.00 62.75 118 ILE A CA 1
ATOM 975 C C . ILE A 1 118 ? 1.917 -10.434 -10.019 1.00 62.75 118 ILE A C 1
ATOM 977 O O . ILE A 1 118 ? 0.717 -10.444 -10.288 1.00 62.75 118 ILE A O 1
ATOM 981 N N . GLU A 1 119 ? 2.607 -11.558 -9.820 1.00 62.94 119 GLU A N 1
ATOM 982 C CA . GLU A 1 119 ? 1.934 -12.837 -9.608 1.00 62.94 119 GLU A CA 1
ATOM 983 C C . GLU A 1 119 ? 1.467 -12.856 -8.147 1.00 62.94 119 GLU A C 1
ATOM 985 O O . GLU A 1 119 ? 2.239 -13.105 -7.210 1.00 62.94 119 GLU A O 1
ATOM 990 N N . TYR A 1 120 ? 0.187 -12.526 -7.956 1.00 61.06 120 TYR A N 1
ATOM 991 C CA . TYR A 1 120 ? -0.478 -12.711 -6.674 1.00 61.06 120 TYR A CA 1
ATOM 992 C C . TYR A 1 120 ? -0.357 -14.176 -6.273 1.00 61.06 120 TYR A C 1
ATOM 994 O O . TYR A 1 120 ? -0.602 -15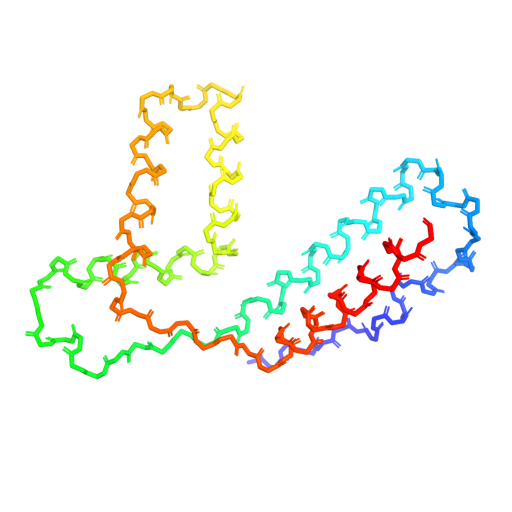.078 -7.073 1.00 61.06 120 TYR A O 1
ATOM 1002 N N . HIS A 1 121 ? 0.063 -14.420 -5.036 1.00 65.50 121 HIS A N 1
ATOM 1003 C CA . HIS A 1 121 ? 0.147 -15.781 -4.536 1.00 65.50 121 HIS A CA 1
ATOM 1004 C C . HIS A 1 121 ? -1.262 -16.389 -4.524 1.00 65.50 121 HIS A C 1
ATOM 1006 O O . HIS A 1 121 ? -2.205 -15.717 -4.114 1.00 65.50 121 HIS A O 1
ATOM 1012 N N . ASP A 1 122 ? -1.397 -17.673 -4.871 1.00 65.25 122 ASP A N 1
ATOM 1013 C CA . ASP A 1 122 ? -2.692 -18.381 -4.881 1.00 65.25 122 ASP A CA 1
ATOM 1014 C C . ASP A 1 122 ? -3.497 -18.210 -3.579 1.00 65.25 122 ASP A C 1
ATOM 1016 O O . ASP A 1 122 ? -4.717 -18.150 -3.607 1.00 65.25 122 ASP A O 1
ATOM 1020 N N . LEU A 1 123 ? -2.809 -18.049 -2.440 1.00 64.06 123 LEU A N 1
ATOM 1021 C CA . LEU A 1 123 ? -3.418 -17.805 -1.134 1.00 64.06 123 LEU A CA 1
ATOM 1022 C C . LEU A 1 123 ? -4.090 -16.434 -1.017 1.00 64.06 123 LEU A C 1
ATOM 1024 O O . LEU A 1 123 ? -5.038 -16.315 -0.256 1.00 64.06 123 LEU A O 1
ATOM 1028 N N . VAL A 1 124 ? -3.578 -15.403 -1.699 1.00 65.69 124 VAL A N 1
ATOM 1029 C CA . VAL A 1 124 ? -4.218 -14.076 -1.758 1.00 65.69 124 VAL A CA 1
ATOM 1030 C C . VAL A 1 124 ? -5.467 -14.169 -2.613 1.00 65.69 124 VAL A C 1
ATOM 1032 O O . VAL A 1 124 ? -6.521 -13.742 -2.170 1.00 65.69 124 VAL A O 1
ATOM 1035 N N . LYS A 1 125 ? -5.363 -14.815 -3.779 1.00 66.50 125 LYS A N 1
ATOM 1036 C CA . LYS A 1 125 ? -6.500 -15.019 -4.676 1.00 66.50 125 LYS A CA 1
ATOM 1037 C C . LYS A 1 125 ? -7.632 -15.795 -3.994 1.00 66.50 125 LYS A C 1
ATOM 1039 O O . LYS A 1 125 ? -8.765 -15.347 -4.010 1.00 66.50 125 LYS A O 1
ATOM 1044 N N . GLU A 1 126 ? -7.307 -16.896 -3.312 1.00 72.25 126 GLU A N 1
ATOM 1045 C CA . GLU A 1 126 ? -8.285 -17.661 -2.525 1.00 72.25 126 GLU A CA 1
ATOM 1046 C C . GLU A 1 126 ? -8.911 -16.819 -1.398 1.00 72.25 126 GLU A C 1
ATOM 1048 O O . GLU A 1 126 ? -10.079 -17.003 -1.053 1.00 72.25 126 GLU A O 1
ATOM 1053 N N . LEU A 1 127 ? -8.141 -15.905 -0.794 1.00 69.50 127 LEU A N 1
ATOM 1054 C CA . LEU A 1 127 ? -8.651 -15.007 0.241 1.00 69.50 127 LEU A CA 1
ATOM 1055 C C . LEU A 1 127 ? -9.627 -13.980 -0.336 1.00 69.50 127 LEU A C 1
ATOM 1057 O O . LEU A 1 127 ? -10.682 -13.767 0.254 1.00 69.50 127 LEU A O 1
ATOM 1061 N N . ASP A 1 128 ? -9.262 -13.362 -1.457 1.00 66.69 128 ASP A N 1
ATOM 1062 C CA . ASP A 1 128 ? -10.074 -12.366 -2.151 1.00 66.69 128 ASP A CA 1
ATOM 1063 C C . ASP A 1 128 ? -11.383 -13.002 -2.638 1.00 66.69 128 ASP A C 1
ATOM 1065 O O . ASP A 1 128 ? -12.452 -12.480 -2.336 1.00 66.69 128 ASP A O 1
ATOM 1069 N N . ASP A 1 129 ? -11.317 -14.197 -3.238 1.00 74.50 129 ASP A N 1
ATOM 1070 C CA . ASP A 1 129 ? -12.495 -14.961 -3.669 1.00 74.50 129 ASP A CA 1
ATOM 1071 C C . ASP A 1 129 ? -13.455 -15.233 -2.491 1.00 74.50 129 ASP A C 1
ATOM 1073 O O . ASP A 1 129 ? -14.669 -15.063 -2.610 1.00 74.50 129 ASP A O 1
ATOM 1077 N N . LYS A 1 130 ? -12.922 -15.603 -1.316 1.00 73.06 130 LYS A N 1
ATOM 1078 C CA . LYS A 1 130 ? -13.725 -15.824 -0.097 1.00 73.06 130 LYS A CA 1
ATOM 1079 C C . LYS A 1 130 ? -14.319 -14.537 0.470 1.00 73.06 130 LYS A C 1
ATOM 1081 O O . LYS A 1 130 ? -15.417 -14.567 1.024 1.00 73.06 130 LYS A O 1
ATOM 1086 N N . ILE A 1 131 ? -13.595 -13.422 0.393 1.00 71.38 131 ILE A N 1
ATOM 1087 C CA . ILE A 1 131 ? -14.102 -12.115 0.829 1.00 71.38 131 ILE A CA 1
ATOM 1088 C C . ILE A 1 131 ? -15.244 -11.678 -0.086 1.00 71.38 131 ILE A C 1
ATOM 1090 O O . ILE A 1 131 ? -16.283 -11.250 0.418 1.00 71.38 131 ILE A O 1
ATOM 1094 N N . ASP A 1 132 ? -15.076 -11.834 -1.396 1.00 68.38 132 ASP A N 1
ATOM 1095 C CA . ASP A 1 132 ? -16.095 -11.510 -2.387 1.00 68.38 132 ASP A CA 1
ATOM 1096 C C . ASP A 1 132 ? -17.336 -12.387 -2.205 1.00 68.38 132 ASP A C 1
ATOM 1098 O O . ASP A 1 132 ? -18.449 -11.866 -2.153 1.00 68.38 132 ASP A O 1
ATOM 1102 N N . GLU A 1 133 ? -17.168 -13.697 -2.009 1.00 72.00 133 GLU A N 1
ATOM 1103 C CA . GLU A 1 133 ? -18.279 -14.612 -1.732 1.00 72.00 133 GLU A CA 1
ATOM 1104 C C . GLU A 1 133 ? -19.104 -14.151 -0.518 1.00 72.00 133 GLU A C 1
ATOM 1106 O O . GLU A 1 133 ? -20.331 -14.060 -0.592 1.00 72.00 133 GLU A O 1
ATOM 1111 N N . VAL A 1 134 ? -18.439 -13.762 0.574 1.00 70.38 134 VAL A N 1
ATOM 1112 C CA . VAL A 1 134 ? -19.106 -13.226 1.769 1.00 70.38 134 VAL A CA 1
ATOM 1113 C C . VAL A 1 134 ? -19.754 -11.865 1.496 1.00 70.38 134 VAL A C 1
ATOM 1115 O O . VAL A 1 134 ? -20.863 -11.610 1.966 1.00 70.38 134 VAL A O 1
ATOM 1118 N N . TYR A 1 135 ? -19.101 -10.973 0.751 1.00 51.84 135 TYR A N 1
ATOM 1119 C CA . TYR A 1 135 ? -19.637 -9.648 0.429 1.00 51.84 135 TYR A CA 1
ATOM 1120 C C . TYR A 1 135 ? -20.921 -9.749 -0.405 1.00 51.84 135 TYR A C 1
ATOM 1122 O O . TYR A 1 135 ? -21.936 -9.150 -0.047 1.00 51.84 135 TYR A O 1
ATOM 1130 N N . TYR A 1 136 ? -20.916 -10.567 -1.460 1.00 63.91 136 TYR A N 1
ATOM 1131 C CA . TYR A 1 136 ? -22.077 -10.749 -2.331 1.00 63.91 136 TYR A CA 1
ATOM 1132 C C . TYR A 1 136 ? -23.215 -11.523 -1.658 1.00 63.91 136 TYR A C 1
ATOM 1134 O O . TYR A 1 136 ? -24.377 -11.217 -1.914 1.00 63.91 136 TYR A O 1
ATOM 1142 N N . GLN A 1 137 ? -22.927 -12.453 -0.743 1.00 56.84 137 GLN A N 1
ATOM 1143 C CA . GLN A 1 137 ? -23.966 -13.120 0.054 1.00 56.84 137 GLN A CA 1
ATOM 1144 C C . GLN A 1 137 ? -24.696 -12.166 1.017 1.00 56.84 137 GLN A C 1
ATOM 1146 O O . GLN A 1 137 ? -25.863 -12.394 1.329 1.00 56.84 137 GLN A O 1
ATOM 1151 N N . ASN A 1 138 ? -24.048 -11.082 1.458 1.00 51.44 138 ASN A N 1
ATOM 1152 C CA . ASN A 1 138 ? -24.619 -10.115 2.404 1.00 51.44 138 ASN A CA 1
ATOM 1153 C C . ASN A 1 138 ? -25.298 -8.897 1.741 1.00 51.44 138 ASN A C 1
ATOM 1155 O O . ASN A 1 138 ? -25.823 -8.046 2.453 1.00 51.44 138 ASN A O 1
ATOM 1159 N N . ILE A 1 139 ? -25.301 -8.799 0.406 1.00 46.81 139 ILE A N 1
ATOM 1160 C CA . ILE A 1 139 ? -25.960 -7.711 -0.353 1.00 46.81 139 ILE A CA 1
ATOM 1161 C C . ILE A 1 139 ? -27.331 -8.137 -0.912 1.00 46.81 139 ILE A C 1
ATOM 1163 O O . ILE A 1 139 ? -28.081 -7.310 -1.422 1.00 46.81 139 ILE A O 1
ATOM 1167 N N . VAL A 1 140 ? -27.705 -9.413 -0.781 1.00 41.31 140 VAL A N 1
ATOM 1168 C CA . VAL A 1 140 ? -28.966 -9.967 -1.316 1.00 41.31 140 VAL A CA 1
ATOM 1169 C C . VAL A 1 140 ? -30.124 -9.936 -0.293 1.00 41.31 140 VAL A C 1
ATOM 1171 O O . VAL A 1 140 ? -31.125 -10.620 -0.479 1.00 41.31 140 VAL A O 1
ATOM 1174 N N . TYR A 1 141 ? -30.051 -9.113 0.759 1.00 37.69 141 TYR A N 1
ATOM 1175 C CA . TYR A 1 141 ? -31.168 -8.903 1.697 1.00 37.69 141 TYR A CA 1
ATOM 1176 C C . TYR A 1 141 ? -31.469 -7.425 1.934 1.00 37.69 141 TYR A C 1
ATOM 1178 O O . TYR A 1 141 ? -30.527 -6.678 2.282 1.00 37.69 141 TYR A O 1
#

Radius of gyration: 19.4 Å; chains: 1; bounding box: 50×41×49 Å

Foldseek 3Di:
DPPDPPDDPVCVVPPPDDDDPVLCPVPVSVVVVVVVVVVVLQVLLLPFDWDQDPCQVVDDPVSVVLVVVQVVQSNQRHDVSVLVVLVVCCVVVVDDPVVSVVVNVSSVCSVVVVRIDGRRDVVNVVVVVVVVVVVVVVVPD

pLDDT: mean 70.85, std 15.77, range [30.62, 96.69]

Sequence (141 aa):
MKKKFKKNPHKRFTSNKELLVGDLFVKETYNRILSDWRGSYFEVLKKNKIKIPSNLFDGDVQNLNEILMLLGIESIGGKYELESQIRFAQKNNSIDKVKAHRFRKKVNSIYDNGRIIIEYHDLVKELDDKIDEVYYQNIVY